Protein AF-A0A1E3LYL9-F1 (afdb_monomer_lite)

Organism: NCBI:txid1888892

Secondary structure (DSSP, 8-state):
-----PPPHHHHHHHHHHHHHTTSS-TTT--HHHHHTTS-TTTHHHHHHHHHH-----HHHHHHHHHHHHHTHHHHHHTTS---HHHHHHHHHHHHHH-EEEEPP-SS--TTSHHHHHHHHIIIII---GGGEE-HHHHHHHHHTT--S-EEEE----

InterPro domains:
  IPR056920 PRTase-CE [PF24390] (33-147)

Structure (mmCIF, N/CA/C/O backbone):
data_AF-A0A1E3LYL9-F1
#
_entry.id   AF-A0A1E3LYL9-F1
#
loop_
_atom_site.group_PDB
_atom_site.id
_atom_site.type_symbol
_atom_site.label_atom_id
_atom_site.label_alt_id
_atom_site.label_comp_id
_atom_site.label_asym_id
_atom_site.label_entity_id
_atom_site.label_seq_id
_atom_site.pdbx_PDB_ins_code
_atom_site.Cartn_x
_atom_site.Cartn_y
_atom_site.Cartn_z
_atom_site.occupancy
_atom_site.B_iso_or_equiv
_atom_site.auth_seq_id
_atom_site.auth_comp_id
_atom_site.auth_asym_id
_atom_site.auth_atom_id
_atom_site.pdbx_PDB_model_num
ATOM 1 N N . MET A 1 1 ? -2.777 -17.556 40.881 1.00 36.59 1 MET A N 1
ATOM 2 C CA . MET A 1 1 ? -3.756 -16.536 40.463 1.00 36.59 1 MET A CA 1
ATOM 3 C C . MET A 1 1 ? -2.972 -15.349 39.944 1.00 36.59 1 MET A C 1
ATOM 5 O O . MET A 1 1 ? -2.484 -14.557 40.737 1.00 36.59 1 MET A O 1
ATOM 9 N N . THR A 1 2 ? -2.733 -15.297 38.636 1.00 44.00 2 THR A N 1
ATOM 10 C CA . THR A 1 2 ? -2.253 -14.079 37.978 1.00 44.00 2 THR A CA 1
ATOM 11 C C . THR A 1 2 ? -3.407 -13.090 38.029 1.00 44.00 2 THR A C 1
ATOM 13 O O . THR A 1 2 ? -4.452 -13.356 37.444 1.00 44.00 2 THR A O 1
ATOM 16 N N . ALA A 1 3 ? -3.275 -12.012 38.800 1.00 51.78 3 ALA A N 1
ATOM 17 C CA . ALA A 1 3 ? -4.189 -10.890 38.666 1.00 51.78 3 ALA A CA 1
ATOM 18 C C . ALA A 1 3 ? -4.001 -10.369 37.237 1.00 51.78 3 ALA A C 1
ATOM 20 O O . ALA A 1 3 ? -2.941 -9.829 36.923 1.00 51.78 3 ALA A O 1
ATOM 21 N N . GLU A 1 4 ? -4.958 -10.634 36.349 1.00 58.03 4 GLU A N 1
ATOM 22 C CA . GLU A 1 4 ? -4.992 -9.970 35.051 1.00 58.03 4 GLU A CA 1
ATOM 23 C C . GLU A 1 4 ? -5.197 -8.486 35.338 1.00 58.03 4 GLU A C 1
ATOM 25 O O . GLU A 1 4 ? -6.276 -8.038 35.722 1.00 58.03 4 GLU A O 1
ATOM 30 N N . VAL A 1 5 ? -4.099 -7.736 35.266 1.00 70.75 5 VAL A N 1
ATOM 31 C CA . VAL A 1 5 ? -4.122 -6.284 35.369 1.00 70.75 5 VAL A CA 1
ATOM 32 C C . VAL A 1 5 ? -4.712 -5.792 34.058 1.00 70.75 5 VAL A C 1
ATOM 34 O O . VAL A 1 5 ? -4.014 -5.690 33.049 1.00 70.75 5 VAL A O 1
ATOM 37 N N . PHE A 1 6 ? -6.023 -5.568 34.059 1.00 75.00 6 PHE A N 1
ATOM 38 C CA . PHE A 1 6 ? -6.689 -4.911 32.948 1.00 75.00 6 PHE A CA 1
ATOM 39 C C . PHE A 1 6 ? -6.109 -3.502 32.772 1.00 75.00 6 PHE A C 1
ATOM 41 O O . PHE A 1 6 ? -5.776 -2.849 33.768 1.00 75.00 6 PHE A O 1
ATOM 48 N N . PRO A 1 7 ? -5.934 -3.044 31.522 1.00 83.44 7 PRO A N 1
ATOM 49 C CA . PRO A 1 7 ? -5.402 -1.719 31.269 1.00 83.44 7 PRO A CA 1
ATOM 50 C C . PRO A 1 7 ? -6.357 -0.653 31.812 1.00 83.44 7 PRO A C 1
ATOM 52 O O . PRO A 1 7 ? -7.577 -0.785 31.722 1.00 83.44 7 PRO A O 1
ATOM 55 N N . ASP A 1 8 ? -5.779 0.397 32.387 1.00 90.75 8 ASP A N 1
ATOM 56 C CA . ASP A 1 8 ? -6.519 1.542 32.906 1.00 90.75 8 ASP A CA 1
ATOM 57 C C . ASP A 1 8 ? -7.194 2.318 31.763 1.00 90.75 8 ASP A C 1
ATOM 59 O O . ASP A 1 8 ? -6.554 2.661 30.767 1.00 90.75 8 ASP A O 1
ATOM 63 N N . GLU A 1 9 ? -8.491 2.593 31.910 1.00 92.69 9 GLU A N 1
ATOM 64 C CA . GLU A 1 9 ? -9.309 3.221 30.867 1.00 92.69 9 GLU A CA 1
ATOM 65 C C . GLU A 1 9 ? -8.806 4.613 30.491 1.00 92.69 9 GLU A C 1
ATOM 67 O O . GLU A 1 9 ? -8.696 4.921 29.304 1.00 92.69 9 GLU A O 1
ATOM 72 N N . PHE A 1 10 ? -8.451 5.428 31.487 1.00 93.00 10 PHE A N 1
ATOM 73 C CA . PHE A 1 10 ? -7.935 6.772 31.250 1.00 93.00 10 PHE A CA 1
ATOM 74 C C . PHE A 1 10 ? -6.666 6.720 30.394 1.00 93.00 10 PHE A C 1
ATOM 76 O O . PHE A 1 10 ? -6.563 7.415 29.386 1.00 93.00 10 PHE A O 1
ATOM 83 N N . SER A 1 11 ? -5.740 5.826 30.742 1.00 92.19 11 SER A N 1
ATOM 84 C CA . SER A 1 11 ? -4.491 5.624 30.005 1.00 92.19 11 SER A CA 1
ATOM 85 C C . SER A 1 11 ? -4.725 5.140 28.566 1.00 92.19 11 SER A C 1
ATOM 87 O O . SER A 1 11 ? -4.038 5.584 27.645 1.00 92.19 11 SER A O 1
ATOM 89 N N . VAL A 1 12 ? -5.693 4.239 28.346 1.00 92.38 12 VAL A N 1
ATOM 90 C CA . VAL A 1 12 ? -6.038 3.739 27.001 1.00 92.38 12 VAL A CA 1
ATOM 91 C C . VAL A 1 12 ? -6.653 4.843 26.143 1.00 92.38 12 VAL A C 1
ATOM 93 O O . VAL A 1 12 ? -6.252 5.014 24.990 1.00 92.38 12 VAL A O 1
ATOM 96 N N . LEU A 1 13 ? -7.596 5.611 26.691 1.00 93.62 13 LEU A N 1
ATOM 97 C CA . LEU A 1 13 ? -8.235 6.717 25.977 1.00 93.62 13 LEU A CA 1
ATOM 98 C C . LEU A 1 13 ? -7.244 7.843 25.673 1.00 93.62 13 LEU A C 1
ATOM 100 O O . LEU A 1 13 ? -7.228 8.343 24.549 1.00 93.62 13 LEU A O 1
ATOM 104 N N . GLU A 1 14 ? -6.356 8.180 26.614 1.00 93.50 14 GLU A N 1
ATOM 105 C CA . GLU A 1 14 ? -5.278 9.146 26.381 1.00 93.50 14 GLU A CA 1
ATOM 106 C C . GLU A 1 14 ? -4.366 8.688 25.231 1.00 93.50 14 GLU A C 1
ATOM 108 O O . GLU A 1 14 ? -4.043 9.474 24.338 1.00 93.50 14 GLU A O 1
ATOM 113 N N . ALA A 1 15 ? -3.982 7.407 25.204 1.00 90.69 15 ALA A N 1
ATOM 114 C CA . ALA A 1 15 ? -3.180 6.852 24.117 1.00 90.69 15 ALA A CA 1
ATOM 115 C C . ALA A 1 15 ? -3.904 6.932 22.761 1.00 90.69 15 ALA A C 1
ATOM 117 O O . ALA A 1 15 ? -3.286 7.317 21.766 1.00 90.69 15 ALA A O 1
ATOM 118 N N . CYS A 1 16 ? -5.206 6.630 22.718 1.00 90.88 16 CYS A N 1
ATOM 119 C CA . CYS A 1 16 ? -6.015 6.777 21.506 1.00 90.88 16 CYS A CA 1
ATOM 120 C C . CYS A 1 16 ? -6.092 8.243 21.046 1.00 90.88 16 CYS A C 1
ATOM 122 O O . CYS A 1 16 ? -5.932 8.518 19.858 1.00 90.88 16 CYS A O 1
ATOM 124 N N . GLY A 1 17 ? -6.267 9.184 21.980 1.00 89.75 17 GLY A N 1
ATOM 125 C CA . GLY A 1 17 ? -6.252 10.621 21.701 1.00 89.75 17 GLY A CA 1
ATOM 126 C C . GLY A 1 17 ? -4.939 11.068 21.060 1.00 89.75 17 GLY A C 1
ATOM 127 O O . GLY A 1 17 ? -4.950 11.714 20.017 1.00 89.75 17 GLY A O 1
ATOM 128 N N . ARG A 1 18 ? -3.795 10.608 21.583 1.00 90.69 18 ARG A N 1
ATOM 129 C CA . ARG A 1 18 ? -2.480 10.902 20.985 1.00 90.69 18 ARG A CA 1
ATOM 130 C C . ARG A 1 18 ? -2.335 10.352 19.563 1.00 90.69 18 ARG A C 1
ATOM 132 O O . ARG A 1 18 ? -1.700 10.989 18.728 1.00 90.69 18 ARG A O 1
ATOM 139 N N . LEU A 1 19 ? -2.901 9.180 19.263 1.00 88.56 19 LEU A N 1
ATOM 140 C CA . LEU A 1 19 ? -2.891 8.630 17.898 1.00 88.56 19 LEU A CA 1
ATOM 141 C C . LEU A 1 19 ? -3.706 9.495 16.929 1.00 88.56 19 LEU A C 1
ATOM 143 O O . LEU A 1 19 ? -3.314 9.639 15.770 1.00 88.56 19 LEU A O 1
ATOM 147 N N . ILE A 1 20 ? -4.797 10.098 17.401 1.00 87.44 20 ILE A N 1
ATOM 148 C CA . ILE A 1 20 ? -5.568 11.083 16.636 1.00 87.44 20 ILE A CA 1
ATOM 149 C C . ILE A 1 20 ? -4.749 12.369 16.451 1.00 87.44 20 ILE A C 1
ATOM 151 O O . ILE A 1 20 ? -4.619 12.842 15.324 1.00 87.44 20 ILE A O 1
ATOM 155 N N . ASP A 1 21 ? -4.120 12.884 17.511 1.00 87.69 21 ASP A N 1
ATOM 156 C CA . ASP A 1 21 ? -3.298 14.104 17.458 1.00 87.69 21 ASP A CA 1
ATOM 157 C C . ASP A 1 21 ? -2.118 13.980 16.480 1.00 87.69 21 ASP A C 1
ATOM 159 O O . ASP A 1 21 ? -1.760 14.934 15.787 1.00 87.69 21 ASP A O 1
ATOM 163 N N . PHE A 1 22 ? -1.520 12.788 16.378 1.00 84.69 22 PHE A N 1
ATOM 164 C CA . PHE A 1 22 ? -0.451 12.499 15.420 1.00 84.69 22 PHE A CA 1
ATOM 165 C C . PHE A 1 22 ? -0.948 12.192 13.998 1.00 84.69 22 PHE A C 1
ATOM 167 O O . PHE A 1 22 ? -0.139 11.822 13.147 1.00 84.69 22 PHE A O 1
ATOM 174 N N . ASN A 1 23 ? -2.252 12.324 13.722 1.00 79.19 23 ASN A N 1
ATOM 175 C CA . ASN A 1 23 ? -2.907 11.902 12.476 1.00 79.19 23 ASN A CA 1
ATOM 176 C C . ASN A 1 23 ? -2.674 10.422 12.120 1.00 79.19 23 ASN A C 1
ATOM 178 O O . ASN A 1 23 ? -2.896 10.005 10.979 1.00 79.19 23 ASN A O 1
ATOM 182 N N . ALA A 1 24 ? -2.250 9.606 13.090 1.00 80.75 24 ALA A N 1
ATOM 183 C CA . ALA A 1 24 ? -2.150 8.169 12.899 1.00 80.75 24 ALA A CA 1
ATOM 184 C C . ALA A 1 24 ? -3.545 7.556 12.757 1.00 80.75 24 ALA A C 1
ATOM 186 O O . ALA A 1 24 ? -3.741 6.659 11.937 1.00 80.75 24 ALA A O 1
ATOM 187 N N . TRP A 1 25 ? -4.517 8.077 13.513 1.00 86.12 25 TRP A N 1
ATOM 188 C CA . TRP A 1 25 ? -5.936 7.747 13.419 1.00 86.12 25 TRP A CA 1
ATOM 189 C C . TRP A 1 25 ? -6.743 8.937 12.900 1.00 86.12 25 TRP A C 1
ATOM 191 O O . TRP A 1 25 ? -6.501 10.085 13.260 1.00 86.12 25 TRP A O 1
ATOM 201 N N . GLU A 1 26 ? -7.730 8.660 12.050 1.00 80.75 26 GLU A N 1
ATOM 202 C CA . GLU A 1 26 ? -8.654 9.677 11.545 1.00 80.75 26 GLU A CA 1
ATOM 203 C C . GLU A 1 26 ? -9.792 9.877 12.556 1.00 80.75 26 GLU A C 1
ATOM 205 O O . GLU A 1 26 ? -10.607 8.975 12.757 1.00 80.75 26 GLU A O 1
ATOM 210 N N . GLN A 1 27 ? -9.881 11.073 13.149 1.00 74.94 27 GLN A N 1
ATOM 211 C CA . GLN A 1 27 ? -10.903 11.420 14.151 1.00 74.94 27 GLN A CA 1
ATOM 212 C C . GLN A 1 27 ? -12.342 11.198 13.655 1.00 74.94 27 GLN A C 1
ATOM 214 O O . GLN A 1 27 ? -13.233 10.878 14.429 1.00 74.94 27 GLN A O 1
ATOM 219 N N . THR A 1 28 ? -12.587 11.347 12.351 1.00 75.44 28 THR A N 1
ATOM 220 C CA . THR A 1 28 ? -13.913 11.134 11.746 1.00 75.44 28 THR A CA 1
ATOM 221 C C . THR A 1 28 ? -14.295 9.661 11.609 1.00 75.44 28 THR A C 1
ATOM 223 O O . THR A 1 28 ? -15.459 9.364 11.346 1.00 75.44 28 THR A O 1
ATOM 226 N N . LYS A 1 29 ? -13.334 8.740 11.750 1.00 78.69 29 LYS A N 1
ATOM 227 C CA . LYS A 1 29 ? -13.534 7.295 11.579 1.00 78.69 29 LYS A CA 1
ATOM 228 C C . LYS A 1 29 ? -13.443 6.514 12.888 1.00 78.69 29 LYS A C 1
ATOM 230 O O . LYS A 1 29 ? -13.946 5.394 12.929 1.00 78.69 29 LYS A O 1
ATOM 235 N N . ILE A 1 30 ? -12.809 7.064 13.925 1.00 84.81 30 ILE A N 1
ATOM 236 C CA . ILE A 1 30 ? -12.607 6.371 15.202 1.00 84.81 30 ILE A CA 1
ATOM 237 C C . ILE A 1 30 ? -13.112 7.221 16.366 1.00 84.81 30 ILE A C 1
ATOM 239 O O . ILE A 1 30 ? -12.633 8.329 16.587 1.00 84.81 30 ILE A O 1
ATOM 243 N N . ASP A 1 31 ? -14.025 6.636 17.143 1.00 89.44 31 ASP A N 1
ATOM 244 C CA . ASP A 1 31 ? -14.554 7.170 18.399 1.00 89.44 31 ASP A CA 1
ATOM 245 C C . ASP A 1 31 ? -14.379 6.117 19.514 1.00 89.44 31 ASP A C 1
ATOM 247 O O . ASP A 1 31 ? -15.240 5.248 19.687 1.00 89.44 31 ASP A O 1
ATOM 251 N N . PRO A 1 32 ? -13.240 6.125 20.235 1.00 91.44 32 PRO A N 1
ATOM 252 C CA . PRO A 1 32 ? -12.945 5.123 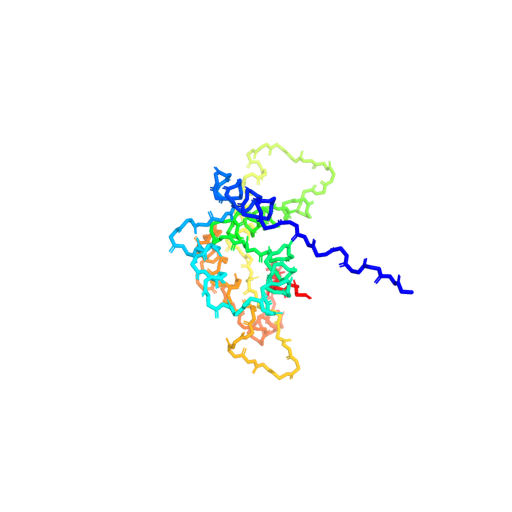21.257 1.00 91.44 32 PRO A 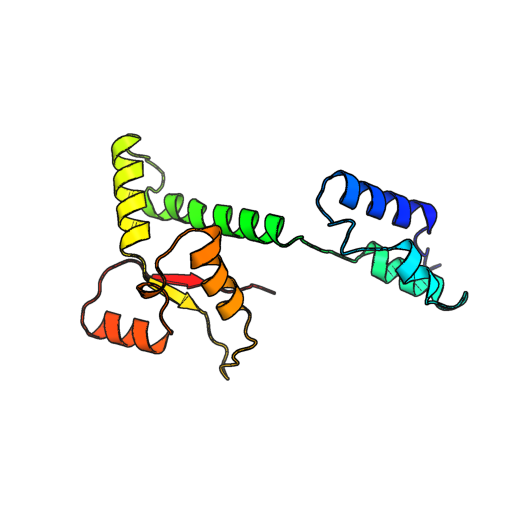CA 1
ATOM 253 C C . PRO A 1 32 ? -13.912 5.187 22.445 1.00 91.44 32 PRO A C 1
ATOM 255 O O . PRO A 1 32 ? -14.322 4.147 22.960 1.00 91.44 32 PRO A O 1
ATOM 258 N N . GLU A 1 33 ? -14.303 6.395 22.860 1.00 92.38 33 GLU A N 1
ATOM 259 C CA . GLU A 1 33 ? -15.235 6.615 23.971 1.00 92.38 33 GLU A CA 1
ATOM 260 C C . GLU A 1 33 ? -16.640 6.129 23.608 1.00 92.38 33 GLU A C 1
ATOM 262 O O . GLU A 1 33 ? -17.246 5.347 24.350 1.00 92.38 33 GLU A O 1
ATOM 267 N N . GLY A 1 34 ? -17.137 6.524 22.432 1.00 92.75 34 GLY A N 1
ATOM 268 C CA . GLY A 1 34 ? -18.418 6.057 21.915 1.00 92.75 34 GLY A CA 1
ATOM 269 C C . GLY A 1 34 ? -18.436 4.545 21.712 1.00 92.75 34 GLY A C 1
ATOM 270 O O . GLY A 1 34 ? -19.419 3.895 22.070 1.00 92.75 34 GLY A O 1
ATOM 271 N N . TRP A 1 35 ? -17.341 3.948 21.233 1.00 93.81 35 TRP A N 1
ATOM 272 C CA . TRP A 1 35 ? -17.226 2.496 21.104 1.00 93.81 35 TRP A CA 1
ATOM 273 C C . TRP A 1 35 ? -17.298 1.787 22.465 1.00 93.81 35 TRP A C 1
ATOM 275 O O . TRP A 1 35 ? -18.114 0.873 22.615 1.00 93.81 35 TRP A O 1
ATOM 285 N N . LEU A 1 36 ? -16.542 2.247 23.473 1.00 94.56 36 LEU A N 1
ATOM 286 C CA . LEU A 1 36 ? -16.571 1.693 24.836 1.00 94.56 36 LEU A CA 1
ATOM 287 C C . LEU A 1 36 ? -17.943 1.826 25.511 1.00 94.56 36 LEU A C 1
ATOM 289 O O . LEU A 1 36 ? -18.304 0.984 26.334 1.00 94.56 36 LEU A O 1
ATOM 293 N N . SER A 1 37 ? -18.732 2.842 25.152 1.00 95.06 37 SER A N 1
ATOM 294 C CA . SER A 1 37 ? -20.078 3.039 25.707 1.00 95.06 37 SER A CA 1
ATOM 295 C C . SER A 1 37 ? -21.076 1.921 25.356 1.00 95.06 37 SER A C 1
ATOM 297 O O . SER A 1 37 ? -22.109 1.806 26.013 1.00 95.06 37 SER A O 1
ATOM 299 N N . ASN A 1 38 ? -20.758 1.061 24.378 1.00 96.19 38 ASN A N 1
ATOM 300 C CA . ASN A 1 38 ? -21.602 -0.072 23.978 1.00 96.19 38 ASN A CA 1
ATOM 301 C C . ASN A 1 38 ? -21.451 -1.313 24.875 1.00 96.19 38 ASN A C 1
ATOM 303 O O . ASN A 1 38 ? -22.185 -2.280 24.685 1.00 96.19 38 ASN A O 1
ATOM 307 N N . PHE A 1 39 ? -20.510 -1.310 25.824 1.00 96.19 39 PHE A N 1
ATOM 308 C CA . PHE A 1 39 ? -20.209 -2.464 26.673 1.00 96.19 39 PHE A CA 1
ATOM 309 C C . PHE A 1 39 ? -20.760 -2.286 28.087 1.00 96.19 39 PHE A C 1
ATOM 311 O O . PHE A 1 39 ? -20.694 -1.201 28.675 1.00 96.19 39 PHE A O 1
ATOM 318 N N . SER A 1 40 ? -21.278 -3.374 28.660 1.00 95.81 40 SER A N 1
ATOM 319 C CA . SER A 1 40 ? -21.685 -3.397 30.065 1.00 95.81 40 SER A CA 1
ATOM 320 C C . SER A 1 40 ? -20.474 -3.295 31.003 1.00 95.81 40 SER A C 1
ATOM 322 O O . SER A 1 40 ? -19.328 -3.495 30.598 1.00 95.81 40 SER A O 1
ATOM 324 N N . ALA A 1 41 ? -20.716 -2.993 32.283 1.00 93.06 41 ALA A N 1
ATOM 325 C CA . ALA A 1 41 ? -19.647 -2.852 33.276 1.00 93.06 41 ALA A CA 1
ATOM 326 C C . ALA A 1 41 ? -18.769 -4.113 33.396 1.00 93.06 41 ALA A C 1
ATOM 328 O O . ALA A 1 41 ? -17.557 -3.992 33.562 1.00 93.06 41 ALA A O 1
ATOM 329 N N . ASP A 1 42 ? -19.367 -5.297 33.244 1.00 93.56 42 ASP A N 1
ATOM 330 C CA . ASP A 1 42 ? -18.669 -6.582 33.345 1.00 93.56 42 ASP A CA 1
ATOM 331 C C . ASP A 1 42 ? -17.855 -6.914 32.076 1.00 93.56 42 ASP A C 1
ATOM 333 O O . ASP A 1 42 ? -16.871 -7.649 32.138 1.00 93.56 42 ASP A O 1
ATOM 337 N N . GLU A 1 43 ? -18.228 -6.350 30.922 1.00 94.75 43 GLU A N 1
ATOM 338 C CA . GLU A 1 43 ? -17.546 -6.550 29.631 1.00 94.75 43 GLU A CA 1
ATOM 339 C C . GLU A 1 43 ? -16.441 -5.515 29.375 1.00 94.75 43 GLU A C 1
ATOM 341 O O . GLU A 1 43 ? -15.500 -5.761 28.614 1.00 94.75 43 GLU A O 1
ATOM 346 N N . ARG A 1 44 ? -16.541 -4.352 30.027 1.00 93.44 44 ARG A N 1
ATOM 347 C CA . ARG A 1 44 ? -15.649 -3.202 29.839 1.00 93.44 44 ARG A CA 1
ATOM 348 C C . ARG A 1 44 ? -14.157 -3.538 29.982 1.00 93.44 44 ARG A C 1
ATOM 350 O O . ARG A 1 44 ? -13.390 -3.086 29.131 1.00 93.44 44 ARG A O 1
ATOM 357 N N . PRO A 1 45 ? -13.710 -4.366 30.950 1.00 92.44 45 PRO A N 1
ATOM 358 C CA . PRO A 1 45 ? -12.299 -4.743 31.052 1.00 92.44 45 PRO A CA 1
ATOM 359 C C . PRO A 1 45 ? -11.770 -5.471 29.805 1.00 92.44 45 PRO A C 1
ATOM 361 O O . PRO A 1 45 ? -10.643 -5.224 29.375 1.00 92.44 45 PRO A O 1
ATOM 364 N N . PHE A 1 46 ? -12.587 -6.318 29.169 1.00 93.38 46 PHE A N 1
ATOM 365 C CA . PHE A 1 46 ? -12.207 -7.021 27.939 1.00 93.38 46 PHE A CA 1
ATOM 366 C C . PHE A 1 46 ? -12.174 -6.076 26.736 1.00 93.38 46 PHE A C 1
ATOM 368 O O . PHE A 1 46 ? -11.239 -6.130 25.934 1.00 93.38 46 PHE A O 1
ATOM 375 N N . ALA A 1 47 ? -13.150 -5.170 26.638 1.00 94.19 47 ALA A N 1
ATOM 376 C CA . ALA A 1 47 ? -13.178 -4.145 25.599 1.00 94.19 47 ALA A CA 1
ATOM 377 C C . ALA A 1 47 ? -11.936 -3.238 25.668 1.00 94.19 47 ALA A C 1
ATOM 379 O O . ALA A 1 47 ? -11.332 -2.940 24.638 1.00 94.19 47 ALA A O 1
ATOM 380 N N . LEU A 1 48 ? -11.487 -2.876 26.874 1.00 94.19 48 LEU A N 1
ATOM 381 C CA . LEU A 1 48 ? -10.254 -2.110 27.079 1.00 94.19 48 LEU A CA 1
ATOM 382 C C . LEU A 1 48 ? -9.009 -2.864 26.607 1.00 94.19 48 LEU A C 1
ATOM 384 O O . LEU A 1 48 ? -8.133 -2.265 25.984 1.00 94.19 48 LEU A O 1
ATOM 388 N N . VAL A 1 49 ? -8.930 -4.179 26.837 1.00 93.31 49 VAL A N 1
ATOM 389 C CA . VAL A 1 49 ? -7.835 -5.001 26.296 1.00 93.31 49 VAL A CA 1
ATOM 390 C C . VAL A 1 49 ? -7.849 -4.968 24.771 1.00 93.31 49 VAL A C 1
ATOM 392 O O . VAL A 1 49 ? -6.804 -4.722 24.169 1.00 93.31 49 VAL A O 1
ATOM 395 N N . MET A 1 50 ? -9.012 -5.152 24.144 1.00 92.56 50 MET A N 1
ATOM 396 C CA . MET A 1 50 ? -9.140 -5.088 22.686 1.00 92.56 50 MET A CA 1
ATOM 397 C C . MET A 1 50 ? -8.712 -3.724 22.142 1.00 92.56 50 MET A C 1
ATOM 399 O O . MET A 1 50 ? -7.887 -3.666 21.232 1.00 92.56 50 MET A O 1
ATOM 403 N N . LEU A 1 51 ? -9.203 -2.636 22.737 1.00 92.81 51 LEU A N 1
ATOM 404 C CA . LEU A 1 51 ? -8.870 -1.275 22.324 1.00 92.81 51 LEU A CA 1
ATOM 405 C C . LEU A 1 51 ? -7.380 -0.969 22.513 1.00 92.81 51 LEU A C 1
ATOM 407 O O . LEU A 1 51 ? -6.753 -0.412 21.619 1.00 92.81 51 LEU A O 1
ATOM 411 N N . SER A 1 52 ? -6.776 -1.421 23.618 1.00 90.88 52 SER A N 1
ATOM 412 C CA . SER A 1 52 ? -5.340 -1.238 23.888 1.00 90.88 52 SER A CA 1
ATOM 413 C C . SER A 1 52 ? -4.423 -1.931 22.872 1.00 90.88 52 SER A C 1
ATOM 415 O O . SER A 1 52 ? -3.240 -1.607 22.776 1.00 90.88 52 SER A O 1
ATOM 417 N N . ARG A 1 53 ? -4.951 -2.912 22.130 1.00 89.31 53 ARG A N 1
ATOM 418 C CA . ARG A 1 53 ? -4.234 -3.671 21.095 1.00 89.31 53 ARG A CA 1
ATOM 419 C C . ARG A 1 53 ? -4.717 -3.344 19.687 1.00 89.31 53 ARG A C 1
ATOM 421 O O . ARG A 1 53 ? -4.179 -3.881 18.719 1.00 89.31 53 ARG A O 1
ATOM 428 N N . PHE A 1 54 ? -5.718 -2.479 19.566 1.00 88.81 54 PHE A N 1
ATOM 429 C CA . PHE A 1 54 ? -6.281 -2.104 18.288 1.00 88.81 54 PHE A CA 1
ATOM 430 C C . PHE A 1 54 ? -5.263 -1.272 17.512 1.00 88.81 54 PHE A C 1
ATOM 432 O O . PHE A 1 54 ? -4.750 -0.268 17.997 1.00 88.81 54 PHE A O 1
ATOM 439 N N . THR A 1 55 ? -4.957 -1.713 16.296 1.00 81.56 55 THR A N 1
ATOM 440 C CA . THR A 1 55 ? -4.115 -0.966 15.366 1.00 81.56 55 THR A CA 1
ATOM 441 C C . THR A 1 55 ? -4.960 -0.594 14.1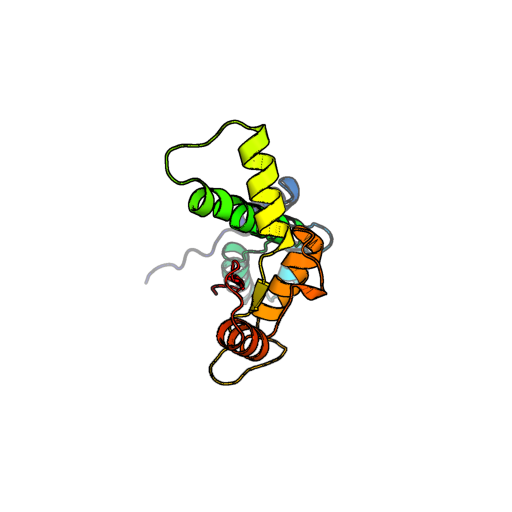70 1.00 81.56 55 THR A C 1
ATOM 443 O O . THR A 1 55 ? -5.471 -1.462 13.465 1.00 81.56 55 THR A O 1
ATOM 446 N N . PHE A 1 56 ? -5.070 0.703 13.924 1.00 83.81 56 PHE A N 1
ATOM 447 C CA . PHE A 1 56 ? -5.656 1.236 12.710 1.00 83.81 56 PHE A CA 1
ATOM 448 C C . PHE A 1 56 ? -4.623 2.080 11.979 1.00 83.81 56 PHE A C 1
ATOM 450 O O . PHE A 1 56 ? -3.941 2.906 12.584 1.00 83.81 56 PHE A O 1
ATOM 457 N N . LEU A 1 57 ? -4.515 1.850 10.674 1.00 79.81 57 LEU A N 1
ATOM 458 C CA . LEU A 1 57 ? -3.749 2.685 9.766 1.00 79.81 57 LEU A CA 1
ATOM 459 C C . LEU A 1 57 ? -4.739 3.369 8.835 1.00 79.81 57 LEU A C 1
ATOM 461 O O . LEU A 1 57 ? -5.517 2.713 8.143 1.00 79.81 57 LEU A O 1
ATOM 465 N N . THR A 1 58 ? -4.699 4.691 8.833 1.00 85.25 58 THR A N 1
ATOM 466 C CA . THR A 1 58 ? -5.482 5.530 7.930 1.00 85.25 58 THR A CA 1
ATOM 467 C C . THR A 1 58 ? -5.106 5.277 6.472 1.00 85.25 58 THR A C 1
ATOM 469 O O . THR A 1 58 ? -3.977 4.892 6.156 1.00 85.25 58 THR A O 1
ATOM 472 N N . ASP A 1 59 ? -6.044 5.526 5.554 1.00 85.38 59 ASP A N 1
ATOM 473 C CA . ASP A 1 59 ? -5.844 5.245 4.126 1.00 85.38 59 ASP A CA 1
ATOM 474 C C . ASP A 1 59 ? -4.610 5.966 3.570 1.00 85.38 59 ASP A C 1
ATOM 476 O O . ASP A 1 59 ? -3.836 5.387 2.805 1.00 85.38 59 ASP A O 1
ATOM 480 N N . HIS A 1 60 ? -4.390 7.209 4.008 1.00 86.94 60 HIS A N 1
ATOM 481 C CA . HIS A 1 60 ? -3.245 8.004 3.589 1.00 86.94 60 HIS A CA 1
ATOM 482 C C . HIS A 1 60 ? -1.916 7.441 4.118 1.00 86.94 60 HIS A C 1
ATOM 484 O O . HIS A 1 60 ? -0.930 7.455 3.382 1.00 86.94 60 HIS A O 1
ATOM 490 N N . LEU A 1 61 ? -1.873 6.902 5.345 1.00 87.31 61 LEU A N 1
ATOM 491 C CA . LEU A 1 61 ? -0.683 6.219 5.861 1.00 87.31 61 LEU A CA 1
ATOM 492 C C . LEU A 1 61 ? -0.396 4.945 5.072 1.00 87.31 61 LEU A C 1
ATOM 494 O O . LEU A 1 61 ? 0.750 4.714 4.693 1.00 87.31 61 LEU A O 1
ATOM 498 N N . VAL A 1 62 ? -1.426 4.155 4.758 1.00 89.31 62 VAL A N 1
ATOM 499 C CA . VAL A 1 62 ? -1.272 2.967 3.905 1.00 89.31 62 VAL A CA 1
ATOM 500 C C . VAL A 1 62 ? -0.736 3.357 2.524 1.00 89.31 62 VAL A C 1
ATOM 502 O O . VAL A 1 62 ? 0.159 2.692 2.004 1.00 89.31 62 VAL A O 1
ATOM 505 N N . ASP A 1 63 ? -1.216 4.459 1.944 1.00 92.00 63 ASP A N 1
ATOM 506 C CA . ASP A 1 63 ? -0.709 4.970 0.668 1.00 92.00 63 ASP A CA 1
ATOM 507 C C . ASP A 1 63 ? 0.751 5.427 0.756 1.00 92.00 63 ASP A C 1
ATOM 509 O O . ASP A 1 63 ? 1.518 5.163 -0.169 1.00 92.00 63 ASP A O 1
ATOM 513 N N . GLN A 1 64 ? 1.168 6.078 1.848 1.00 91.50 64 GLN A N 1
ATOM 514 C CA . GLN A 1 64 ? 2.570 6.468 2.043 1.00 91.50 64 GLN A CA 1
ATOM 515 C C . GLN A 1 64 ? 3.484 5.259 2.246 1.00 91.50 64 GLN A C 1
ATOM 517 O O . GLN A 1 64 ? 4.547 5.195 1.629 1.00 91.50 64 GLN A O 1
ATOM 522 N N . LEU A 1 65 ? 3.060 4.276 3.045 1.00 91.06 65 LEU A N 1
ATOM 523 C CA . LEU A 1 65 ? 3.792 3.019 3.218 1.00 91.06 65 LEU A CA 1
ATOM 524 C C . LEU A 1 65 ? 3.954 2.300 1.880 1.00 91.06 65 LEU A C 1
ATOM 526 O O . LEU A 1 65 ? 5.050 1.863 1.537 1.00 91.06 65 LEU A O 1
ATOM 530 N N . PHE A 1 66 ? 2.886 2.244 1.085 1.00 93.25 66 PHE A N 1
ATOM 531 C CA . PHE A 1 66 ? 2.930 1.631 -0.233 1.00 93.25 66 PHE A CA 1
ATOM 532 C C . PHE A 1 66 ? 3.823 2.406 -1.215 1.00 93.25 66 PHE A C 1
ATOM 534 O O . PHE A 1 66 ? 4.650 1.796 -1.889 1.00 93.25 66 PHE A O 1
ATOM 541 N N . ARG A 1 67 ? 3.727 3.744 -1.266 1.00 94.62 67 ARG A N 1
ATOM 542 C CA . ARG A 1 67 ? 4.620 4.594 -2.078 1.00 94.62 67 ARG A CA 1
ATOM 543 C C . ARG A 1 67 ? 6.081 4.379 -1.700 1.00 94.62 67 ARG A C 1
ATOM 545 O O . ARG A 1 67 ? 6.907 4.215 -2.590 1.00 94.62 67 ARG A O 1
ATOM 552 N N . SER A 1 68 ? 6.389 4.350 -0.405 1.00 94.38 68 SER A N 1
ATOM 553 C CA . SER A 1 68 ? 7.745 4.118 0.093 1.00 94.38 68 SER A CA 1
ATOM 554 C C . SER A 1 68 ? 8.250 2.722 -0.281 1.00 94.38 68 SER A C 1
ATOM 556 O O . SER A 1 68 ? 9.345 2.595 -0.824 1.00 94.38 68 SER A O 1
ATOM 558 N N . ALA A 1 69 ? 7.435 1.679 -0.087 1.00 92.94 69 ALA A N 1
ATOM 559 C CA . ALA A 1 69 ? 7.778 0.316 -0.487 1.00 92.94 69 ALA A CA 1
ATOM 560 C C . ALA A 1 69 ? 8.029 0.203 -1.999 1.00 92.94 69 ALA A C 1
ATOM 562 O O . ALA A 1 69 ? 8.993 -0.435 -2.418 1.00 92.94 69 ALA A O 1
ATOM 563 N N . PHE A 1 70 ? 7.209 0.867 -2.817 1.00 94.44 70 PHE A N 1
ATOM 564 C CA . PHE A 1 70 ? 7.394 0.900 -4.263 1.00 94.44 70 PHE A CA 1
ATOM 565 C C . PHE A 1 70 ? 8.661 1.669 -4.657 1.00 94.44 70 PHE A C 1
ATOM 567 O O . PHE A 1 70 ? 9.440 1.194 -5.475 1.00 94.44 70 PHE A O 1
ATOM 574 N N . GLN A 1 71 ? 8.913 2.832 -4.053 1.00 93.56 71 GLN A N 1
ATOM 575 C CA . GLN A 1 71 ? 10.129 3.617 -4.287 1.00 93.56 71 GLN A CA 1
ATOM 576 C C . GLN A 1 71 ? 11.388 2.846 -3.893 1.00 93.56 71 GLN A C 1
ATOM 578 O O . GLN A 1 71 ? 12.382 2.935 -4.600 1.00 93.56 71 GLN A O 1
ATOM 583 N N . ASN A 1 72 ? 11.336 2.022 -2.843 1.00 93.19 72 ASN A N 1
ATOM 584 C CA . ASN A 1 72 ? 12.459 1.175 -2.438 1.00 93.19 72 ASN A CA 1
ATOM 585 C C . ASN A 1 72 ? 12.891 0.168 -3.519 1.00 93.19 72 ASN 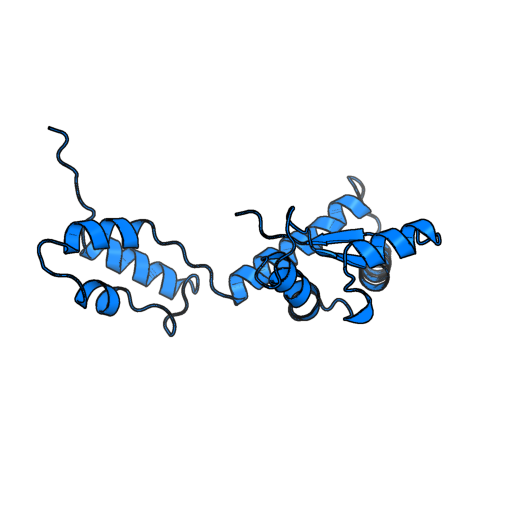A C 1
ATOM 587 O O . ASN A 1 72 ? 14.023 -0.316 -3.461 1.00 93.19 72 ASN A O 1
ATOM 591 N N . LEU A 1 73 ? 12.061 -0.105 -4.537 1.00 93.31 73 LEU A N 1
ATOM 592 C CA . LEU A 1 73 ? 12.470 -0.875 -5.718 1.00 93.31 73 LEU A CA 1
ATOM 593 C C . LEU A 1 73 ? 13.619 -0.198 -6.484 1.00 93.31 73 LEU A C 1
ATOM 595 O O . LEU A 1 73 ? 14.383 -0.887 -7.159 1.00 93.31 73 LEU A O 1
ATOM 599 N N . SER A 1 74 ? 13.819 1.117 -6.332 1.00 92.62 74 SER A N 1
ATOM 600 C CA . SER A 1 74 ? 14.990 1.813 -6.873 1.00 92.62 74 SER A CA 1
ATOM 601 C C . SER A 1 74 ? 16.303 1.200 -6.384 1.00 92.62 74 SER A C 1
ATOM 603 O O . SER A 1 74 ? 17.264 1.124 -7.144 1.00 92.62 74 SER A O 1
ATOM 605 N N . ASN A 1 75 ? 16.349 0.692 -5.148 1.00 91.44 75 ASN A N 1
ATOM 606 C CA . ASN A 1 75 ? 17.543 0.037 -4.613 1.00 91.44 75 ASN A CA 1
ATOM 607 C C . ASN A 1 75 ? 17.886 -1.238 -5.396 1.00 91.44 75 ASN A C 1
ATOM 609 O O . ASN A 1 75 ? 19.059 -1.518 -5.621 1.00 91.44 75 ASN A O 1
ATOM 613 N N . ALA A 1 76 ? 16.881 -1.979 -5.873 1.00 87.50 76 ALA A N 1
ATOM 614 C CA . ALA A 1 76 ? 17.100 -3.144 -6.729 1.00 87.50 76 ALA A CA 1
ATOM 615 C C . ALA A 1 76 ? 17.572 -2.751 -8.141 1.00 87.50 76 ALA A C 1
ATOM 617 O O . ALA A 1 76 ? 18.311 -3.501 -8.773 1.00 87.50 76 ALA A O 1
ATOM 618 N N . LEU A 1 77 ? 17.178 -1.571 -8.634 1.00 88.25 77 LEU A N 1
ATOM 619 C CA . LEU A 1 77 ? 17.594 -1.067 -9.947 1.00 88.25 77 LEU A CA 1
ATOM 620 C C . LEU A 1 77 ? 19.031 -0.534 -9.964 1.00 88.25 77 LEU A C 1
ATOM 622 O O . LEU A 1 77 ? 19.713 -0.655 -10.985 1.00 88.25 77 LEU A O 1
ATOM 626 N N . PHE A 1 78 ? 19.478 0.096 -8.876 1.00 89.56 78 PHE A N 1
ATOM 627 C CA . PHE A 1 78 ? 20.764 0.800 -8.826 1.00 89.56 78 PHE A CA 1
ATOM 628 C C . PHE A 1 78 ? 21.830 0.083 -7.987 1.00 89.56 78 PHE A C 1
ATOM 630 O O . PHE A 1 78 ? 23.018 0.336 -8.179 1.00 89.56 78 PHE A O 1
ATOM 637 N N . GLY A 1 79 ? 21.439 -0.847 -7.111 1.00 84.44 79 GLY A N 1
ATOM 638 C CA . GLY A 1 79 ? 22.364 -1.566 -6.239 1.00 84.44 79 GLY A CA 1
ATOM 639 C C . GLY A 1 79 ? 23.119 -0.626 -5.294 1.00 84.44 79 GLY A C 1
ATOM 640 O O . GLY A 1 79 ? 22.567 0.348 -4.785 1.00 84.44 79 GLY A O 1
ATOM 641 N N . GLU A 1 80 ? 24.397 -0.924 -5.054 1.00 82.88 80 GLU A N 1
ATOM 642 C CA . GLU A 1 80 ? 25.243 -0.174 -4.112 1.00 82.88 80 GLU A CA 1
ATOM 643 C C . GLU A 1 80 ? 25.827 1.122 -4.703 1.00 82.88 80 GLU A C 1
ATOM 645 O O . GLU A 1 80 ? 26.167 2.042 -3.961 1.00 82.88 80 GLU A O 1
ATOM 650 N N . ALA A 1 81 ? 25.933 1.223 -6.033 1.00 86.62 81 ALA A N 1
ATOM 651 C CA . ALA A 1 81 ? 26.581 2.340 -6.718 1.00 86.62 81 ALA A CA 1
ATOM 652 C C . ALA A 1 81 ? 25.567 3.148 -7.534 1.00 86.62 81 ALA A C 1
ATOM 654 O O . ALA A 1 81 ? 25.258 2.828 -8.683 1.00 86.62 81 ALA A O 1
ATOM 655 N N . TRP A 1 82 ? 25.066 4.226 -6.934 1.00 91.88 82 TRP A N 1
ATOM 656 C CA . TRP A 1 82 ? 24.078 5.087 -7.572 1.00 91.88 82 TRP A CA 1
ATOM 657 C C . TRP A 1 82 ? 24.697 5.911 -8.709 1.00 91.88 82 TRP A C 1
ATOM 659 O O . TRP A 1 82 ? 25.720 6.572 -8.502 1.00 91.88 82 TRP A O 1
ATOM 669 N N . PRO A 1 83 ? 24.077 5.910 -9.903 1.00 91.94 83 PRO A N 1
ATOM 670 C CA . PRO A 1 83 ? 24.468 6.800 -10.985 1.00 91.94 83 PRO A CA 1
ATOM 671 C C . PRO A 1 83 ? 24.225 8.280 -10.663 1.00 91.94 83 PRO A C 1
ATOM 673 O O . PRO A 1 83 ? 23.705 8.652 -9.609 1.00 91.94 83 PRO A O 1
ATOM 676 N N . LYS A 1 84 ? 24.565 9.151 -11.619 1.00 94.62 84 LYS A N 1
ATOM 677 C CA . LYS A 1 84 ? 24.212 10.576 -11.539 1.00 94.62 84 LYS A CA 1
ATOM 678 C C . LYS A 1 84 ? 22.692 10.748 -11.484 1.00 94.62 84 LYS A C 1
ATOM 680 O O . LYS A 1 84 ? 21.954 9.964 -12.075 1.00 94.62 84 LYS A O 1
ATOM 685 N N . PHE A 1 85 ? 22.244 11.816 -10.827 1.00 93.19 85 PHE A N 1
ATOM 686 C CA . PHE A 1 85 ? 20.824 12.083 -10.582 1.00 93.19 85 PHE A CA 1
ATOM 687 C C . PHE A 1 85 ? 19.955 12.023 -11.849 1.00 93.19 85 PHE A C 1
ATOM 689 O O . PHE A 1 85 ? 18.924 11.357 -11.841 1.00 93.19 85 PHE A O 1
ATOM 696 N N . ASP A 1 86 ? 20.397 12.630 -12.952 1.00 95.62 86 ASP A N 1
ATOM 697 C CA . ASP A 1 86 ? 19.628 12.627 -14.205 1.00 95.62 86 ASP A CA 1
ATOM 698 C C . ASP A 1 86 ? 19.417 11.202 -14.749 1.00 95.62 86 ASP A C 1
ATOM 700 O O . ASP A 1 86 ? 18.310 10.830 -15.133 1.00 95.62 86 ASP A O 1
ATOM 704 N N . GLU A 1 87 ? 20.454 10.359 -14.684 1.00 94.38 87 GLU A N 1
ATOM 705 C CA . GLU A 1 87 ? 20.372 8.958 -15.109 1.00 94.38 87 GLU A CA 1
ATOM 706 C C . GLU A 1 87 ? 19.447 8.146 -14.190 1.00 94.38 87 GLU A C 1
ATOM 708 O O . GLU A 1 87 ? 18.666 7.318 -14.661 1.00 94.38 87 GLU A O 1
ATOM 713 N N . VAL A 1 88 ? 19.495 8.402 -12.879 1.00 94.19 88 VAL A N 1
ATOM 714 C CA . VAL A 1 88 ? 18.580 7.793 -11.902 1.00 94.19 88 VAL A CA 1
ATOM 715 C C . VAL A 1 88 ? 17.132 8.135 -12.246 1.00 94.19 88 VAL A C 1
ATOM 717 O O . VAL A 1 88 ? 16.290 7.238 -12.307 1.00 94.19 88 VAL A O 1
ATOM 720 N N . CYS A 1 89 ? 16.837 9.408 -12.518 1.00 94.19 89 CYS A N 1
ATOM 721 C CA . CYS A 1 89 ? 15.499 9.856 -12.891 1.00 94.19 89 CYS A CA 1
ATOM 722 C C . CYS A 1 89 ? 15.001 9.195 -14.181 1.00 94.19 89 CYS A C 1
ATOM 724 O O . CYS A 1 89 ? 13.856 8.739 -14.229 1.00 94.19 89 CYS A O 1
ATOM 726 N N . ASP A 1 90 ? 15.843 9.111 -15.209 1.00 95.06 90 ASP A N 1
ATOM 727 C CA . ASP A 1 90 ? 15.459 8.528 -16.496 1.00 95.06 90 ASP A CA 1
ATOM 728 C C . ASP A 1 90 ? 15.253 7.014 -16.409 1.00 95.06 90 ASP A C 1
ATOM 730 O O . ASP A 1 90 ? 14.266 6.484 -16.931 1.00 95.06 90 ASP A O 1
ATOM 734 N N . ARG A 1 91 ? 16.125 6.306 -15.684 1.00 94.56 91 ARG A N 1
ATOM 735 C CA . ARG A 1 91 ? 15.984 4.863 -15.445 1.00 94.56 91 ARG A CA 1
ATOM 736 C C . ARG A 1 91 ? 14.770 4.547 -14.580 1.00 94.56 91 ARG A C 1
ATOM 738 O O . ARG A 1 91 ? 14.045 3.605 -14.891 1.00 94.56 91 ARG A O 1
ATOM 745 N N . TRP A 1 92 ? 14.504 5.347 -13.547 1.00 95.19 92 TRP A N 1
ATOM 746 C CA . TRP A 1 92 ? 13.302 5.203 -12.725 1.00 95.19 92 TRP A CA 1
ATOM 747 C C . TRP A 1 92 ? 12.028 5.438 -13.539 1.00 95.19 92 TRP A C 1
ATOM 749 O O . TRP A 1 92 ? 11.102 4.633 -13.484 1.00 95.19 92 TRP A O 1
ATOM 759 N N . ARG A 1 93 ? 11.993 6.489 -14.367 1.00 94.69 93 ARG A N 1
ATOM 760 C CA . ARG A 1 93 ? 10.858 6.751 -15.264 1.00 94.69 93 ARG A CA 1
ATOM 761 C C . ARG A 1 93 ? 10.655 5.605 -16.256 1.00 94.69 93 ARG A C 1
ATOM 763 O O . ARG A 1 93 ? 9.526 5.181 -16.473 1.00 94.69 93 ARG A O 1
ATOM 770 N N . THR A 1 94 ? 11.740 5.073 -16.815 1.00 95.25 94 THR A N 1
ATOM 771 C CA . THR A 1 94 ? 11.697 3.915 -17.721 1.00 95.25 94 THR A CA 1
ATOM 772 C C . THR A 1 94 ? 11.134 2.682 -17.021 1.00 95.25 94 THR A C 1
ATOM 774 O O . THR A 1 94 ? 10.277 2.003 -17.582 1.00 95.25 94 THR A O 1
ATOM 777 N N . PHE A 1 95 ? 11.558 2.417 -15.783 1.00 95.62 95 PHE A N 1
ATOM 778 C CA . PHE A 1 95 ? 10.990 1.354 -14.958 1.00 95.62 95 PHE A CA 1
ATOM 779 C C . PHE A 1 95 ? 9.486 1.561 -14.747 1.00 95.62 95 PHE A C 1
ATOM 781 O O . PHE A 1 95 ? 8.704 0.683 -15.099 1.00 95.62 95 PHE A O 1
ATOM 788 N N . CYS A 1 96 ? 9.064 2.734 -14.266 1.00 95.06 96 CYS A N 1
ATOM 789 C CA . CYS A 1 96 ? 7.652 3.023 -14.016 1.00 95.06 96 CYS A CA 1
ATOM 790 C C . CYS A 1 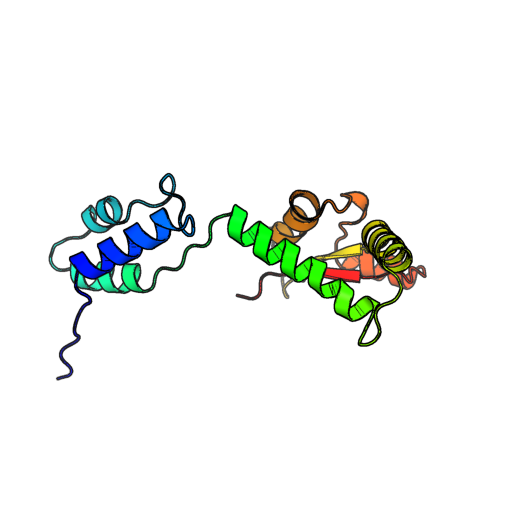96 ? 6.782 2.900 -15.272 1.00 95.06 96 CYS A C 1
ATOM 792 O O . CYS A 1 96 ? 5.660 2.425 -15.164 1.00 95.06 96 CYS A O 1
ATOM 794 N N . ASN A 1 97 ? 7.292 3.277 -16.448 1.00 95.00 97 ASN A N 1
ATOM 795 C CA . ASN A 1 97 ? 6.546 3.231 -17.711 1.00 95.00 97 ASN A CA 1
ATOM 796 C C . ASN A 1 97 ? 6.496 1.838 -18.361 1.00 95.00 97 ASN A C 1
ATOM 798 O O . ASN A 1 97 ? 5.737 1.640 -19.305 1.00 95.00 97 ASN A O 1
ATOM 802 N N . SER A 1 98 ? 7.340 0.897 -17.927 1.00 94.62 98 SER A N 1
ATOM 803 C CA . SER A 1 98 ? 7.457 -0.434 -18.548 1.00 94.62 98 SER A CA 1
ATOM 804 C C . SER A 1 98 ? 7.119 -1.589 -17.612 1.00 94.62 98 SER A C 1
ATOM 806 O O . SER A 1 98 ? 6.876 -2.696 -18.087 1.00 94.62 98 SER A O 1
ATOM 808 N N . ALA A 1 99 ? 7.099 -1.357 -16.298 1.00 95.94 99 ALA A N 1
ATOM 809 C CA . ALA A 1 99 ? 6.790 -2.387 -15.323 1.00 95.94 99 ALA A CA 1
ATOM 810 C C . ALA A 1 99 ? 5.341 -2.867 -15.472 1.00 95.94 99 ALA A C 1
ATOM 812 O O . ALA A 1 99 ? 4.416 -2.056 -15.523 1.00 95.94 99 ALA A O 1
ATOM 813 N N . LEU A 1 100 ? 5.139 -4.182 -15.484 1.00 96.88 100 LEU A N 1
ATOM 814 C CA . LEU A 1 100 ? 3.821 -4.780 -15.293 1.00 96.88 100 LEU A CA 1
ATOM 815 C C . LEU A 1 100 ? 3.567 -4.948 -13.800 1.00 96.88 100 LEU A C 1
ATOM 817 O O . LEU A 1 100 ? 4.432 -5.433 -13.070 1.00 96.88 100 LEU A O 1
ATOM 821 N N . ILE A 1 101 ? 2.374 -4.578 -13.348 1.00 96.00 101 ILE A N 1
ATOM 822 C CA . ILE A 1 101 ? 1.933 -4.794 -11.972 1.00 96.00 101 ILE A CA 1
ATOM 823 C C . ILE A 1 101 ? 0.932 -5.938 -11.977 1.00 96.00 101 ILE A C 1
ATOM 825 O O . ILE A 1 101 ? -0.081 -5.879 -12.674 1.00 96.00 101 ILE A O 1
ATOM 829 N N . THR A 1 102 ? 1.191 -6.957 -11.168 1.00 94.94 102 THR A N 1
ATOM 830 C CA . THR A 1 102 ? 0.277 -8.085 -10.985 1.00 94.94 102 THR A CA 1
ATOM 831 C C . THR A 1 102 ? 0.071 -8.372 -9.514 1.00 94.94 102 THR A C 1
ATOM 833 O O . THR A 1 102 ? 0.927 -8.113 -8.671 1.00 94.94 102 THR A O 1
ATOM 836 N N . ILE A 1 103 ? -1.086 -8.931 -9.202 1.00 92.44 103 ILE A N 1
ATOM 837 C CA . ILE A 1 103 ? -1.409 -9.387 -7.857 1.00 92.44 103 ILE A CA 1
ATOM 838 C C . ILE A 1 103 ? -0.816 -10.773 -7.595 1.00 92.44 103 ILE A C 1
ATOM 840 O O . ILE A 1 103 ? -0.549 -11.531 -8.528 1.00 92.44 103 ILE A O 1
ATOM 844 N N . VAL A 1 104 ? -0.664 -11.126 -6.321 1.00 87.00 104 VAL A N 1
ATOM 845 C CA . VAL A 1 104 ? -0.496 -12.525 -5.907 1.00 87.00 104 VAL A CA 1
ATOM 846 C C . VAL A 1 104 ? -1.887 -13.109 -5.652 1.00 87.00 104 VAL A C 1
ATOM 848 O O . VAL A 1 104 ? -2.637 -12.572 -4.841 1.00 87.00 104 VAL A O 1
ATOM 851 N N . GLN A 1 105 ? -2.244 -14.176 -6.369 1.00 81.88 105 GLN A N 1
ATOM 852 C CA . GLN A 1 105 ? -3.506 -14.900 -6.178 1.00 81.88 105 GLN A CA 1
ATOM 853 C C . GLN A 1 105 ? -3.303 -16.068 -5.206 1.00 81.88 105 GLN A C 1
ATOM 855 O O . GLN A 1 105 ? -2.268 -16.734 -5.252 1.00 81.88 105 GLN A O 1
ATOM 860 N N . GLY A 1 106 ? -4.292 -16.319 -4.343 1.00 74.00 106 GLY A N 1
ATOM 861 C CA . GLY A 1 106 ? -4.343 -17.538 -3.534 1.00 74.00 106 GLY A CA 1
ATOM 862 C C . GLY A 1 106 ? -4.669 -18.782 -4.369 1.00 74.00 106 GLY A C 1
ATOM 863 O O . GLY A 1 106 ? -4.905 -18.701 -5.575 1.00 74.00 106 GLY A O 1
ATOM 864 N N . GLU A 1 107 ? -4.731 -19.946 -3.717 1.00 74.50 107 GLU A N 1
ATOM 865 C CA . GLU A 1 107 ? -5.047 -21.227 -4.377 1.00 74.50 107 GLU A CA 1
ATOM 866 C C . GLU A 1 107 ? -6.428 -21.220 -5.055 1.00 74.50 107 GLU A C 1
ATOM 868 O O . GLU A 1 107 ? -6.623 -21.843 -6.097 1.00 74.50 107 GLU A O 1
ATOM 873 N N . THR A 1 108 ? -7.382 -20.483 -4.478 1.00 77.50 108 THR A N 1
ATOM 874 C CA . THR A 1 108 ? -8.699 -20.210 -5.065 1.00 77.50 108 THR A CA 1
ATOM 875 C C . THR A 1 108 ? -8.864 -18.695 -5.191 1.00 77.50 108 THR A C 1
ATOM 877 O O . THR A 1 108 ? -9.146 -18.051 -4.181 1.00 77.50 108 THR A O 1
ATOM 880 N N . PRO A 1 109 ? -8.672 -18.111 -6.389 1.00 75.56 109 PRO A N 1
ATOM 881 C CA . PRO A 1 109 ? -8.726 -16.665 -6.571 1.00 75.56 109 PRO A CA 1
ATOM 882 C C . PRO A 1 109 ? -10.068 -16.088 -6.121 1.00 75.56 109 PRO A C 1
ATOM 884 O O . PRO A 1 109 ? -11.123 -16.548 -6.567 1.00 75.56 109 PRO A O 1
ATOM 887 N N . ASN A 1 110 ? -10.031 -15.056 -5.280 1.00 73.31 110 ASN A N 1
ATOM 888 C CA . ASN A 1 110 ? -11.223 -14.349 -4.837 1.00 73.31 110 ASN A CA 1
ATOM 889 C C . ASN A 1 110 ? -11.082 -12.844 -5.135 1.00 73.31 110 ASN A C 1
ATOM 891 O O . ASN A 1 110 ? -10.062 -12.240 -4.812 1.00 73.31 110 ASN A O 1
ATOM 895 N N . PRO A 1 111 ? -12.093 -12.181 -5.726 1.00 70.19 111 PRO A N 1
ATOM 896 C CA . PRO A 1 111 ? -12.089 -10.726 -5.887 1.00 70.19 111 PRO A CA 1
ATOM 897 C C . PRO A 1 111 ? -11.901 -9.933 -4.582 1.00 70.19 111 PRO A C 1
ATOM 899 O O . PRO A 1 111 ? -11.496 -8.774 -4.637 1.00 70.19 111 PRO A O 1
ATOM 902 N N . SER A 1 112 ? -12.186 -10.532 -3.418 1.00 70.88 112 SER A N 1
ATOM 903 C CA . SER A 1 112 ? -11.919 -9.936 -2.104 1.00 70.88 112 SER A CA 1
ATOM 904 C C . SER A 1 112 ? -10.462 -10.055 -1.648 1.00 70.88 112 SER A C 1
ATOM 906 O O . SER A 1 112 ? -10.134 -9.571 -0.566 1.00 70.88 112 SER A O 1
ATOM 908 N N . ASP A 1 113 ? -9.596 -10.703 -2.429 1.00 74.38 113 ASP A N 1
ATOM 909 C CA . ASP A 1 113 ? -8.179 -10.819 -2.111 1.00 74.38 113 ASP A CA 1
ATOM 910 C C . ASP A 1 113 ? -7.531 -9.432 -2.103 1.00 74.38 113 ASP A C 1
ATOM 912 O O . ASP A 1 113 ? -7.746 -8.587 -2.982 1.00 74.38 113 ASP A O 1
ATOM 916 N N . SER A 1 114 ? -6.685 -9.197 -1.104 1.00 74.06 114 SER A N 1
ATOM 917 C CA . SER A 1 114 ? -6.050 -7.899 -0.870 1.00 74.06 114 SER A CA 1
ATOM 918 C C . SER A 1 114 ? -5.160 -7.429 -2.023 1.00 74.06 114 SER A C 1
ATOM 920 O O . SER A 1 114 ? -4.907 -6.231 -2.155 1.00 74.06 114 SER A O 1
ATOM 922 N N . GLY A 1 115 ? -4.722 -8.337 -2.901 1.00 82.25 115 GLY A N 1
ATOM 923 C CA . GLY A 1 115 ? -3.968 -7.999 -4.105 1.00 82.25 115 GLY A CA 1
ATOM 924 C C . GLY A 1 115 ? -4.668 -6.932 -4.953 1.00 82.25 115 GLY A C 1
ATOM 925 O O . GLY A 1 115 ? -4.029 -5.973 -5.387 1.00 82.25 115 GLY A O 1
ATOM 926 N N . TRP A 1 116 ? -5.992 -7.016 -5.112 1.00 85.50 116 TRP A N 1
ATOM 927 C CA . TRP A 1 116 ? -6.755 -6.045 -5.905 1.00 85.50 116 TRP A CA 1
ATOM 928 C C . TRP A 1 116 ? -6.777 -4.644 -5.288 1.00 85.50 116 TRP A C 1
ATOM 930 O O . TRP A 1 116 ? -6.752 -3.642 -6.011 1.00 85.50 116 TRP A O 1
ATOM 940 N N . LEU A 1 117 ? -6.767 -4.554 -3.955 1.00 88.62 117 LEU A N 1
ATOM 941 C CA . LEU A 1 117 ? -6.630 -3.282 -3.249 1.00 88.62 117 LEU A CA 1
ATOM 942 C C . LEU A 1 117 ? -5.280 -2.627 -3.572 1.00 88.62 117 LEU A C 1
ATOM 944 O O . LEU A 1 117 ? -5.232 -1.438 -3.887 1.00 88.62 117 LEU A O 1
ATOM 948 N N . PHE A 1 118 ? -4.191 -3.397 -3.550 1.00 90.81 118 PHE A N 1
ATOM 949 C CA . PHE A 1 118 ? -2.854 -2.870 -3.825 1.00 90.81 118 PHE A CA 1
ATOM 950 C C . PHE A 1 118 ? -2.604 -2.583 -5.311 1.00 90.81 118 PHE A C 1
ATOM 952 O O . PHE A 1 118 ? -1.958 -1.585 -5.626 1.00 90.81 118 PHE A O 1
ATOM 959 N N . ALA A 1 119 ? -3.191 -3.351 -6.233 1.00 91.81 119 ALA A N 1
ATOM 960 C CA . ALA A 1 119 ? -3.195 -3.007 -7.657 1.00 91.81 119 ALA A CA 1
ATOM 961 C C . ALA A 1 119 ? -3.884 -1.652 -7.902 1.00 91.81 119 ALA A C 1
ATOM 963 O O . ALA A 1 119 ? -3.376 -0.799 -8.632 1.00 91.81 119 ALA A O 1
ATOM 964 N N . ARG A 1 120 ? -5.002 -1.388 -7.212 1.00 91.25 120 ARG A N 1
ATOM 965 C CA . ARG A 1 120 ? -5.656 -0.073 -7.256 1.00 91.25 120 ARG A CA 1
ATOM 966 C C . ARG A 1 120 ? -4.761 1.034 -6.688 1.00 91.25 120 ARG A C 1
ATOM 968 O O . ARG A 1 120 ? -4.701 2.113 -7.281 1.00 91.25 120 ARG A O 1
ATOM 975 N N . LYS A 1 121 ? -4.049 0.775 -5.584 1.00 93.25 121 LYS A N 1
ATOM 976 C CA . LYS A 1 121 ? -3.088 1.725 -4.997 1.00 93.25 121 LYS A CA 1
ATOM 977 C C . LYS A 1 121 ? -1.877 1.979 -5.906 1.00 93.25 121 LYS A C 1
ATOM 979 O O . LYS A 1 121 ? -1.421 3.115 -5.958 1.00 93.25 121 LYS A O 1
ATOM 984 N N . ALA A 1 122 ? -1.407 1.012 -6.699 1.00 93.94 122 ALA A N 1
ATOM 985 C CA . ALA A 1 122 ? -0.386 1.249 -7.735 1.00 93.94 122 ALA A CA 1
ATOM 986 C C . ALA A 1 122 ? -0.818 2.346 -8.719 1.00 93.94 122 ALA A C 1
ATOM 988 O O . ALA A 1 122 ? -0.065 3.284 -8.982 1.00 93.94 122 ALA A O 1
ATOM 989 N N . ARG A 1 123 ? -2.074 2.316 -9.165 1.00 94.62 123 ARG A N 1
ATOM 990 C CA . ARG A 1 123 ? -2.614 3.378 -10.020 1.00 94.62 123 ARG A CA 1
ATOM 991 C C . ARG A 1 123 ? -2.811 4.699 -9.274 1.00 94.62 123 ARG A C 1
ATOM 993 O O . ARG A 1 123 ? -2.385 5.743 -9.746 1.00 94.62 123 ARG A O 1
ATOM 1000 N N . GLN A 1 124 ? -3.472 4.673 -8.118 1.00 94.38 124 GLN A N 1
ATOM 1001 C CA . GLN A 1 124 ? -3.910 5.899 -7.434 1.00 94.38 124 GLN A CA 1
ATOM 1002 C C . GLN A 1 124 ? -2.798 6.600 -6.648 1.00 94.38 124 GLN A C 1
ATOM 1004 O O . GLN A 1 124 ? -2.720 7.826 -6.644 1.00 94.38 124 GLN A O 1
ATOM 1009 N N . ALA A 1 125 ? -1.948 5.832 -5.968 1.00 93.56 125 ALA A N 1
ATOM 1010 C CA . ALA A 1 125 ? -0.883 6.360 -5.132 1.00 93.56 125 ALA A CA 1
ATOM 1011 C C . ALA A 1 125 ? 0.439 6.478 -5.904 1.00 93.56 125 ALA A C 1
ATOM 1013 O O . ALA A 1 125 ? 1.132 7.476 -5.762 1.00 93.56 125 ALA A O 1
ATOM 1014 N N . VAL A 1 126 ? 0.810 5.511 -6.742 1.00 93.12 126 VAL A N 1
ATOM 1015 C CA . VAL A 1 126 ? 2.097 5.580 -7.466 1.00 93.12 126 VAL A CA 1
ATOM 1016 C C . VAL A 1 126 ? 1.956 6.264 -8.831 1.00 93.12 126 VAL A C 1
ATOM 1018 O O . VAL A 1 126 ? 2.891 6.928 -9.269 1.00 93.12 126 VAL A O 1
ATOM 1021 N N . GLY A 1 127 ? 0.781 6.183 -9.460 1.00 93.94 127 GLY A N 1
ATOM 1022 C CA . GLY A 1 127 ? 0.538 6.754 -10.788 1.00 93.94 127 GLY A CA 1
ATOM 1023 C C . GLY A 1 127 ? 0.877 5.802 -11.934 1.00 93.94 127 GLY A C 1
ATOM 1024 O O . GLY A 1 127 ? 1.159 6.266 -13.033 1.00 93.94 127 GLY A O 1
ATOM 1025 N N . ILE A 1 128 ? 0.882 4.489 -11.681 1.00 95.94 128 ILE A N 1
ATOM 1026 C CA . ILE A 1 128 ? 1.056 3.474 -12.727 1.00 95.94 128 ILE A CA 1
ATOM 1027 C C . ILE A 1 128 ? -0.172 3.452 -13.641 1.00 95.94 128 ILE A C 1
ATOM 1029 O O . ILE A 1 128 ? -1.303 3.540 -13.154 1.00 95.94 128 ILE A O 1
ATOM 1033 N N . ASP A 1 129 ? 0.042 3.324 -14.951 1.00 95.31 129 ASP A N 1
ATOM 1034 C CA . ASP A 1 129 ? -1.052 3.276 -15.917 1.00 95.31 129 ASP A CA 1
ATOM 1035 C C . ASP A 1 129 ? -1.940 2.041 -15.685 1.00 95.31 129 ASP A C 1
ATOM 1037 O O . ASP A 1 129 ? -1.478 0.971 -15.281 1.00 95.31 129 ASP A O 1
ATOM 1041 N N . GLN A 1 130 ? -3.240 2.181 -15.941 1.00 93.38 130 GLN A N 1
ATOM 1042 C CA . GLN A 1 130 ? -4.179 1.071 -15.835 1.00 93.38 130 GLN A CA 1
ATOM 1043 C C . GLN A 1 130 ? -3.823 -0.077 -16.789 1.00 93.38 130 GLN A C 1
ATOM 1045 O O . GLN A 1 130 ? -3.999 -1.234 -16.414 1.00 93.38 130 GLN A O 1
ATOM 1050 N N . ASP A 1 131 ? -3.283 0.220 -17.970 1.00 95.31 131 ASP A N 1
ATOM 1051 C CA . ASP A 1 131 ? -2.900 -0.793 -18.955 1.00 95.31 131 ASP A CA 1
ATOM 1052 C C . ASP A 1 131 ? -1.708 -1.645 -18.496 1.00 95.31 131 ASP A C 1
ATOM 1054 O O . ASP A 1 131 ? -1.519 -2.759 -18.993 1.00 95.31 131 ASP A O 1
ATOM 1058 N N . GLN A 1 132 ? -0.938 -1.163 -17.514 1.00 96.19 132 GLN A N 1
ATOM 1059 C CA . GLN A 1 132 ? 0.155 -1.894 -16.871 1.00 96.19 132 GLN A CA 1
ATOM 1060 C C . GLN A 1 132 ? -0.323 -2.817 -15.738 1.00 96.19 132 GLN A C 1
ATOM 1062 O O . GLN A 1 132 ? 0.462 -3.633 -15.254 1.00 96.19 132 GLN A O 1
ATOM 1067 N N . LEU A 1 133 ? -1.586 -2.711 -15.306 1.00 95.38 133 LEU A N 1
ATOM 1068 C CA . LEU A 1 133 ? -2.183 -3.627 -14.334 1.00 95.38 133 LEU A CA 1
ATOM 1069 C C . LEU A 1 133 ? -2.698 -4.869 -15.067 1.00 95.38 133 LEU A C 1
ATOM 1071 O O . LEU A 1 133 ? -3.618 -4.773 -15.879 1.00 95.38 133 LEU A O 1
ATOM 1075 N N . LYS A 1 134 ? -2.113 -6.029 -14.777 1.00 94.75 134 LYS A N 1
ATOM 1076 C CA . LYS A 1 134 ? -2.420 -7.298 -15.448 1.00 94.75 134 LYS A CA 1
ATOM 1077 C C . LYS A 1 134 ? -2.738 -8.388 -14.437 1.00 94.75 134 LYS A C 1
ATOM 1079 O O . LYS A 1 134 ? -2.162 -8.428 -13.349 1.00 94.75 134 LYS A O 1
ATOM 1084 N N . GLU A 1 135 ? -3.631 -9.299 -14.802 1.00 92.38 135 GLU A N 1
ATOM 1085 C CA . GLU A 1 135 ? -3.804 -10.537 -14.052 1.00 92.38 135 GLU A CA 1
ATOM 1086 C C . GLU A 1 135 ? -2.580 -11.451 -14.221 1.00 92.38 135 GLU A C 1
ATOM 1088 O O . GLU A 1 135 ? -1.924 -11.425 -15.269 1.00 92.38 135 GLU A O 1
ATOM 1093 N N . PRO A 1 136 ? -2.294 -12.344 -13.254 1.00 92.94 136 PRO A N 1
ATOM 1094 C CA . PRO A 1 136 ? -1.138 -13.236 -13.336 1.00 92.94 136 PRO A CA 1
ATOM 1095 C C . PRO A 1 136 ? -1.076 -14.050 -14.631 1.00 92.94 136 PRO A C 1
ATOM 1097 O O . PRO A 1 136 ? -0.003 -14.238 -15.199 1.00 92.94 136 PRO A O 1
ATOM 1100 N N . ARG A 1 137 ? -2.229 -14.511 -15.134 1.00 92.31 137 ARG A N 1
ATOM 1101 C CA . ARG A 1 137 ? -2.304 -15.275 -16.389 1.00 92.31 137 ARG A CA 1
ATOM 1102 C C . ARG A 1 137 ? -1.891 -14.445 -17.601 1.00 92.31 137 ARG A C 1
ATOM 1104 O O . ARG A 1 137 ? -1.198 -14.965 -18.470 1.00 92.31 137 ARG A O 1
ATOM 1111 N N . GLU A 1 138 ? -2.289 -13.177 -17.647 1.00 94.94 138 GLU A N 1
ATOM 1112 C CA . GLU A 1 138 ? -1.899 -12.257 -18.717 1.00 94.94 138 GLU A CA 1
ATOM 1113 C C . GLU A 1 138 ? -0.397 -11.980 -18.666 1.00 94.94 138 GLU A C 1
ATOM 1115 O O . GLU A 1 138 ? 0.265 -12.041 -19.696 1.00 94.94 138 GLU A O 1
ATOM 1120 N N . VAL A 1 139 ? 0.166 -11.762 -17.471 1.00 95.88 139 VAL A N 1
ATOM 1121 C CA . VAL A 1 139 ? 1.616 -11.574 -17.309 1.00 95.88 139 VAL A CA 1
ATOM 1122 C C . VAL A 1 139 ? 2.390 -12.799 -17.785 1.00 95.88 139 VAL A C 1
ATOM 1124 O O . VAL A 1 139 ? 3.361 -12.652 -18.522 1.00 95.88 139 VAL A O 1
ATOM 1127 N N . VAL A 1 140 ? 1.963 -14.009 -17.413 1.00 95.25 140 VAL A N 1
ATOM 1128 C CA . VAL A 1 140 ? 2.609 -15.250 -17.871 1.00 95.25 140 VAL A CA 1
ATOM 1129 C C . VAL A 1 140 ? 2.540 -15.382 -19.392 1.00 95.25 140 VAL A C 1
ATOM 1131 O O . VAL A 1 140 ? 3.545 -15.736 -20.005 1.00 95.25 140 VAL A O 1
ATOM 1134 N N . ALA A 1 141 ? 1.397 -15.067 -20.007 1.00 96.94 141 ALA A N 1
ATOM 1135 C CA . ALA A 1 141 ? 1.265 -15.069 -21.462 1.00 96.94 141 ALA A CA 1
ATOM 1136 C C . ALA A 1 141 ? 2.214 -14.050 -22.116 1.00 96.94 141 ALA A C 1
ATOM 1138 O O . ALA A 1 141 ? 2.967 -14.408 -23.013 1.00 96.94 141 ALA A O 1
ATOM 1139 N N . MET A 1 142 ? 2.273 -12.818 -21.600 1.00 96.56 142 MET A N 1
ATOM 1140 C CA . MET A 1 142 ? 3.182 -11.784 -22.106 1.00 96.56 142 MET A CA 1
ATOM 1141 C C . MET A 1 142 ? 4.656 -12.187 -21.976 1.00 96.56 142 MET A C 1
ATOM 1143 O O . MET A 1 142 ? 5.440 -11.944 -22.891 1.00 96.56 142 MET A O 1
ATOM 1147 N N . LEU A 1 143 ? 5.042 -12.821 -20.863 1.00 95.56 143 LEU A N 1
ATOM 1148 C CA . LEU A 1 143 ? 6.394 -13.357 -20.672 1.00 95.56 143 LEU A CA 1
ATOM 1149 C C . LEU A 1 143 ? 6.703 -14.476 -21.677 1.00 95.56 143 LEU A C 1
ATOM 1151 O O . LEU A 1 143 ? 7.801 -14.513 -22.229 1.00 95.56 143 LEU A O 1
ATOM 1155 N N . ALA A 1 144 ? 5.740 -15.362 -21.944 1.00 96.62 144 ALA A N 1
ATOM 1156 C CA . ALA A 1 144 ? 5.880 -16.415 -22.950 1.00 96.62 144 ALA A CA 1
ATOM 1157 C C . ALA A 1 144 ? 6.000 -15.847 -24.379 1.00 96.62 144 ALA A C 1
ATOM 1159 O O . ALA A 1 144 ? 6.749 -16.393 -25.189 1.00 96.62 144 ALA A O 1
ATOM 1160 N N . ASP A 1 145 ? 5.337 -14.721 -24.650 1.00 96.50 145 ASP A N 1
ATOM 1161 C CA . ASP A 1 145 ? 5.381 -13.992 -25.924 1.00 96.50 145 ASP A CA 1
ATOM 1162 C C . ASP A 1 145 ? 6.621 -13.080 -26.068 1.00 96.50 145 ASP A C 1
ATOM 1164 O O . ASP A 1 145 ? 6.786 -12.397 -27.081 1.00 96.50 145 ASP A O 1
ATOM 1168 N N . GLY A 1 146 ? 7.527 -13.083 -25.081 1.00 94.94 146 GLY A N 1
ATOM 1169 C CA . GLY A 1 146 ? 8.832 -12.421 -25.159 1.00 94.94 146 GLY A CA 1
ATOM 1170 C C . GLY A 1 146 ? 8.931 -11.067 -24.457 1.00 94.94 146 GLY A C 1
ATOM 1171 O O . GLY A 1 146 ? 9.928 -10.365 -24.640 1.00 94.94 146 GLY A O 1
ATOM 1172 N N . PHE A 1 147 ? 7.949 -10.682 -23.636 1.00 95.50 147 PHE A N 1
ATOM 1173 C CA . PHE A 1 147 ? 8.114 -9.542 -22.736 1.00 95.50 147 PHE A CA 1
ATOM 1174 C C . PHE A 1 147 ? 9.303 -9.780 -21.794 1.00 95.50 147 PHE A C 1
ATOM 1176 O O . PHE A 1 147 ? 9.380 -10.801 -21.115 1.00 95.50 147 PHE A O 1
ATOM 1183 N N . SER A 1 148 ? 10.224 -8.819 -21.731 1.00 93.31 148 SER A N 1
ATOM 1184 C CA . SER A 1 148 ? 11.438 -8.895 -20.906 1.00 93.31 148 SER A CA 1
ATOM 1185 C C . SER A 1 148 ? 11.567 -7.729 -19.923 1.00 93.31 148 SER A C 1
ATOM 1187 O O . SER A 1 148 ? 12.662 -7.447 -19.433 1.00 93.31 148 SER A O 1
ATOM 1189 N N . GLY A 1 149 ? 10.480 -6.987 -19.704 1.00 92.75 149 GLY A N 1
ATOM 1190 C CA . GLY A 1 149 ? 10.457 -5.862 -18.778 1.00 92.75 149 GLY A CA 1
ATOM 1191 C C . GLY A 1 149 ? 10.241 -6.295 -17.323 1.00 92.75 149 GLY A C 1
ATOM 1192 O O . GLY A 1 149 ? 10.079 -7.483 -17.029 1.00 92.75 149 GLY A O 1
ATOM 1193 N N . PRO A 1 150 ? 10.231 -5.333 -16.387 1.00 94.88 150 PRO A N 1
ATOM 1194 C CA . PRO A 1 150 ? 10.013 -5.619 -14.978 1.00 94.88 150 PRO A CA 1
ATOM 1195 C C . PRO A 1 150 ? 8.594 -6.130 -14.712 1.00 94.88 150 PRO A C 1
ATOM 1197 O O . PRO A 1 150 ? 7.626 -5.635 -15.287 1.00 94.88 150 PRO A O 1
ATOM 1200 N N . VAL A 1 151 ? 8.469 -7.068 -13.777 1.00 95.62 151 VAL A N 1
ATOM 1201 C CA . VAL A 1 151 ? 7.184 -7.513 -13.228 1.00 95.62 151 VAL A CA 1
ATOM 1202 C C . VAL A 1 151 ? 7.209 -7.282 -11.724 1.00 95.62 151 VAL A C 1
ATOM 1204 O O . VAL A 1 151 ? 8.094 -7.782 -11.029 1.00 95.62 151 VAL A O 1
ATOM 1207 N N . VAL A 1 152 ? 6.247 -6.515 -11.220 1.00 95.06 152 VAL A N 1
ATOM 1208 C CA . VAL A 1 152 ? 6.103 -6.193 -9.800 1.00 95.06 152 VAL A CA 1
ATOM 1209 C C . VAL A 1 152 ? 4.874 -6.905 -9.257 1.00 95.06 152 VAL A C 1
ATOM 1211 O O . VAL A 1 152 ? 3.752 -6.687 -9.717 1.00 95.06 152 VAL A O 1
ATOM 1214 N N . PHE A 1 153 ? 5.094 -7.738 -8.247 1.00 93.38 153 PHE A N 1
ATOM 1215 C CA . PHE A 1 153 ? 4.030 -8.422 -7.527 1.00 93.38 153 PHE A CA 1
ATOM 1216 C C . PHE A 1 153 ? 3.565 -7.559 -6.358 1.00 93.38 153 PHE A C 1
ATOM 1218 O O . PHE A 1 153 ? 4.376 -7.139 -5.532 1.00 93.38 153 PHE A O 1
ATOM 1225 N N . VAL A 1 154 ? 2.260 -7.308 -6.276 1.00 91.12 154 VAL A N 1
ATOM 1226 C CA . VAL A 1 154 ? 1.646 -6.567 -5.172 1.00 91.12 154 VAL A CA 1
ATOM 1227 C C . VAL A 1 154 ? 0.713 -7.468 -4.372 1.00 91.12 154 VAL A C 1
ATOM 1229 O O . VAL A 1 154 ? -0.112 -8.202 -4.919 1.00 91.12 154 VAL A O 1
ATOM 1232 N N . VAL A 1 155 ? 0.858 -7.427 -3.052 1.00 85.44 155 VAL A N 1
ATOM 1233 C CA . VAL A 1 155 ? 0.105 -8.260 -2.111 1.00 85.44 155 VAL A CA 1
ATOM 1234 C C . VAL A 1 155 ? 0.064 -7.573 -0.750 1.00 85.44 155 VAL A C 1
ATOM 1236 O O . VAL A 1 155 ? 0.993 -6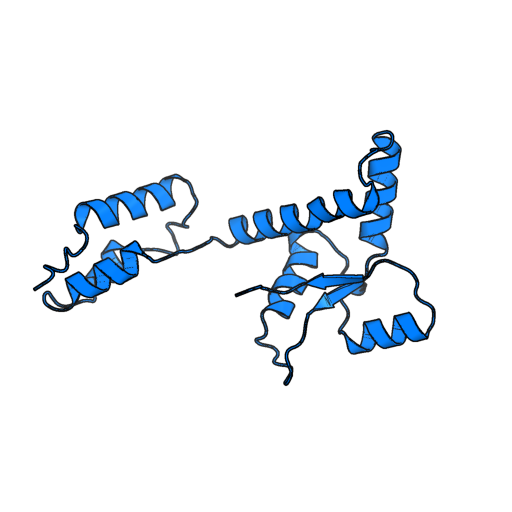.838 -0.409 1.00 85.44 155 VAL A O 1
ATOM 1239 N N . SER A 1 156 ? -0.984 -7.817 0.043 1.00 70.38 156 SER A N 1
ATOM 1240 C CA . SER A 1 156 ? -0.895 -7.566 1.483 1.00 70.38 156 SER A CA 1
ATOM 1241 C C . SER A 1 156 ? -0.321 -8.802 2.157 1.00 70.38 156 SER A C 1
ATOM 1243 O O . SER A 1 156 ? -0.924 -9.871 2.091 1.00 70.38 156 SER A O 1
ATOM 1245 N N . VAL A 1 157 ? 0.808 -8.663 2.840 1.00 56.19 157 VAL A N 1
ATOM 1246 C CA . VAL A 1 157 ? 1.212 -9.677 3.814 1.00 56.19 157 VAL A CA 1
ATOM 1247 C C . VAL A 1 157 ? 0.400 -9.386 5.073 1.00 56.19 157 VAL A C 1
ATOM 1249 O O . VAL A 1 157 ? 0.558 -8.316 5.658 1.00 56.19 157 VAL A O 1
ATOM 1252 N N . ALA A 1 158 ? -0.543 -10.271 5.387 1.00 44.88 158 ALA A N 1
ATOM 1253 C CA . ALA A 1 158 ? -1.235 -10.289 6.671 1.00 44.88 158 ALA A CA 1
ATOM 1254 C C . ALA A 1 158 ? -0.466 -11.195 7.635 1.00 44.88 158 ALA A C 1
ATOM 1256 O O . ALA A 1 158 ? 0.025 -12.248 7.163 1.00 44.88 158 ALA A O 1
#

Sequence (158 aa):
MTAEVFPDEFSVLEACGRLIDFNAWEQTKIDPEGWLSNFSADERPFALVMLSRFTFLTDHLVDQLFRSAFQNLSNALFGEAWPKFDEVCDRWRTFCNSALITIVQGETPNPSDSGWLFARKARQAVGIDQDQLKEPREVVAMLADGFSGPVVFVVSVA

Radius of gyration: 22.04 Å; chains: 1; bounding box: 48×35×66 Å

Foldseek 3Di:
DPPPPQDDPVVLVVVVVVCVVVVQDPPVVDDLPVVLVVDDPVCSSVSSVCSSPDHDGDPVNVLVVLLVVVVCCLCVVQPPHHDPPVVSVVVVVVQLQQEAEEEDADPDRDPPFCRVVSLVSCCVRVVRDPVSYDYPVVVVVVVVVPRPGHYHYDHDDD

pLDDT: mean 88.46, std 10.36, range [36.59, 96.94]